Protein AF-A0A448J9B6-F1 (afdb_monomer)

Mean predicted aligned error: 14.3 Å

Organism: NCBI:txid32021

Sequence (81 aa):
MGFEVDFIKITDEKEIDGKFIKNLEHGCGIPMKLLIKKHLLQILKEPLQDKICKKEISYKCDELVYTFKEENHQIILNITN

InterPro domai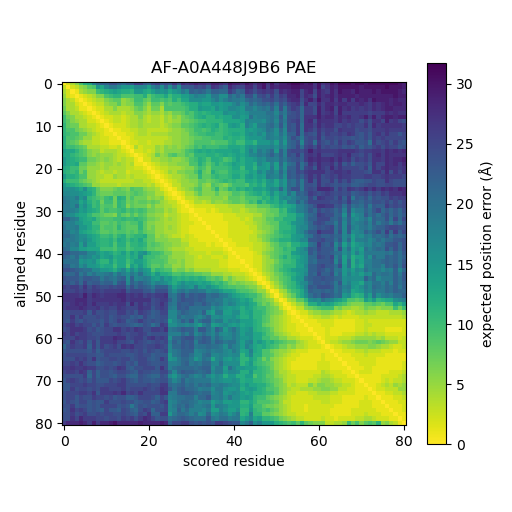ns:
  IPR022605 Protein of unknown function DUF2920 [PF11144] (1-79)

Solvent-accessible surface area (backbone atoms only — not comparable to full-atom values): 5454 Å² total; per-residue (Å²): 137,83,82,89,78,86,84,86,83,81,86,53,74,87,75,48,79,61,74,88,47,63,55,85,53,91,63,55,84,52,54,66,71,56,53,46,67,70,47,45,69,60,59,69,66,48,77,80,68,78,75,76,70,67,64,57,52,76,46,79,52,93,74,36,36,44,33,40,31,68,55,95,94,37,83,45,80,46,78,45,113

Nearest PDB structures (foldseek):
  8yb5-assembly1_B  TM=7.830E-01  e=2.373E+00  Severe acute respiratory syndrome coronavirus 2
  6jwp-assembly1_D  TM=4.774E-01  e=1.165E+00  Saccharomyces cerevisiae S288C
  5yk3-assembly2_D  TM=5.265E-01  e=1.832E+00  Homo sapiens
  6z1p-assembly1_Bc  TM=4.068E-01  e=5.870E+00  Tetrahymena thermophila SB210

pLDDT: mean 84.41, std 10.1, range [55.28, 97.75]

Radius of gyration: 24.63 Å; Cα contacts (8 Å, |Δi|>4): 61; chains: 1; bounding box: 42×31×58 Å

Secondary structure (DSSP, 8-state):
-PPP-------SGGG--SSS---SSTTTT--HHHHHHHHHHHHTTS--------SEEEEEETTEEEEEEEETTEEEEEEE-

Structure (mmCIF, N/CA/C/O backbone):
data_AF-A0A448J9B6-F1
#
_entry.id   AF-A0A448J9B6-F1
#
loop_
_atom_site.group_PDB
_atom_site.id
_atom_site.type_symbol
_atom_site.label_atom_id
_atom_site.label_alt_id
_atom_site.label_comp_id
_atom_site.label_asym_id
_atom_site.label_entity_id
_atom_site.label_seq_id
_atom_site.pdbx_PDB_ins_code
_atom_site.Cartn_x
_atom_site.Cartn_y
_atom_site.Cartn_z
_atom_site.occupancy
_atom_site.B_iso_or_equiv
_atom_site.auth_seq_id
_atom_site.auth_comp_id
_atom_site.auth_asym_id
_atom_site.auth_atom_id
_atom_site.pdbx_PDB_model_num
ATOM 1 N N . MET A 1 1 ? -23.436 -0.031 -31.165 1.00 55.28 1 MET A N 1
ATOM 2 C CA . MET A 1 1 ? -22.276 0.580 -31.842 1.00 55.28 1 MET A CA 1
ATOM 3 C C . MET A 1 1 ? -21.031 -0.026 -31.212 1.00 55.28 1 MET A C 1
ATOM 5 O O . MET A 1 1 ? -20.641 0.410 -30.139 1.00 55.28 1 MET A O 1
ATOM 9 N N . GLY A 1 2 ? -20.517 -1.124 -31.768 1.00 64.81 2 GLY A N 1
ATOM 10 C CA . GLY A 1 2 ? -19.247 -1.700 -31.321 1.00 64.81 2 GLY A CA 1
ATOM 11 C C . GLY A 1 2 ? -18.125 -1.018 -32.088 1.00 64.81 2 GLY A C 1
ATOM 12 O O . GLY A 1 2 ? -18.224 -0.912 -33.307 1.00 64.81 2 GLY A O 1
ATOM 13 N N . PHE A 1 3 ? -17.118 -0.503 -31.391 1.00 74.56 3 PHE A N 1
ATOM 14 C CA . PHE A 1 3 ? -15.903 -0.033 -32.045 1.00 74.56 3 PHE A CA 1
ATOM 15 C C . PHE A 1 3 ? -14.995 -1.238 -32.253 1.00 74.56 3 PHE A C 1
ATOM 17 O O . PHE A 1 3 ? -14.674 -1.938 -31.293 1.00 74.56 3 PHE A O 1
ATOM 24 N N . GLU A 1 4 ? -14.609 -1.478 -33.498 1.00 77.25 4 GLU A N 1
ATOM 25 C CA . GLU A 1 4 ? -13.509 -2.377 -33.815 1.00 77.25 4 GLU A CA 1
ATOM 26 C C . GLU A 1 4 ? -12.216 -1.591 -33.586 1.00 77.25 4 GLU A C 1
ATOM 28 O O . GLU A 1 4 ? -12.022 -0.515 -34.155 1.00 77.25 4 GLU A O 1
ATOM 33 N N . VAL A 1 5 ? -11.401 -2.060 -32.643 1.00 81.94 5 VAL A N 1
ATOM 34 C CA . VAL A 1 5 ? -10.152 -1.409 -32.245 1.00 81.94 5 VAL A CA 1
ATOM 35 C C . VAL A 1 5 ? -9.033 -2.422 -32.389 1.00 81.94 5 VAL A C 1
ATOM 37 O O . VAL A 1 5 ? -9.042 -3.451 -31.714 1.00 81.94 5 VAL A O 1
ATOM 40 N N . ASP A 1 6 ? -8.051 -2.086 -33.218 1.00 81.50 6 ASP A N 1
ATOM 41 C CA . ASP A 1 6 ? -6.822 -2.855 -33.356 1.00 81.50 6 ASP A CA 1
ATOM 42 C C . ASP A 1 6 ? -5.775 -2.367 -32.353 1.00 81.50 6 ASP A C 1
ATOM 44 O O . ASP A 1 6 ? -5.397 -1.192 -32.327 1.00 81.50 6 ASP A O 1
ATOM 48 N N . PHE A 1 7 ? -5.286 -3.284 -31.518 1.00 82.00 7 PHE A N 1
ATOM 49 C CA . PHE A 1 7 ? -4.199 -3.012 -30.582 1.00 82.00 7 PHE A CA 1
ATOM 50 C C . PHE A 1 7 ? -2.863 -3.415 -31.202 1.00 82.00 7 PHE A C 1
ATOM 52 O O . PHE A 1 7 ? -2.588 -4.598 -31.397 1.00 82.00 7 PHE A O 1
ATOM 59 N N . ILE A 1 8 ? -2.002 -2.431 -31.457 1.00 80.56 8 ILE A N 1
ATOM 60 C CA . ILE A 1 8 ? -0.633 -2.663 -31.923 1.00 80.56 8 ILE A CA 1
ATOM 61 C C . ILE A 1 8 ? 0.289 -2.696 -30.703 1.00 80.56 8 ILE A C 1
ATOM 63 O O . ILE A 1 8 ? 0.452 -1.696 -30.002 1.00 80.56 8 ILE A O 1
ATOM 67 N N . LYS A 1 9 ? 0.885 -3.861 -30.435 1.00 84.25 9 LYS A N 1
ATOM 68 C CA . LYS A 1 9 ? 1.893 -4.030 -29.385 1.00 84.25 9 LYS A CA 1
ATOM 69 C C . LYS A 1 9 ? 3.279 -3.802 -29.981 1.00 84.25 9 LYS A C 1
ATOM 71 O O . LYS A 1 9 ? 3.677 -4.539 -30.869 1.00 84.25 9 LYS A O 1
ATOM 76 N N . ILE A 1 10 ? 4.006 -2.830 -29.442 1.00 83.62 10 ILE A N 1
ATOM 77 C CA . ILE A 1 10 ? 5.389 -2.518 -29.823 1.00 83.62 10 ILE A CA 1
ATOM 78 C C . ILE A 1 10 ? 6.315 -3.263 -28.863 1.00 83.62 10 ILE A C 1
ATOM 80 O O . ILE A 1 10 ? 6.186 -3.128 -27.642 1.00 83.62 10 ILE A O 1
ATOM 84 N N . THR A 1 11 ? 7.215 -4.079 -29.403 1.00 85.06 11 THR A N 1
ATOM 85 C CA . THR A 1 11 ? 8.140 -4.917 -28.621 1.00 85.06 11 THR A CA 1
ATOM 86 C C . THR A 1 11 ? 9.602 -4.737 -28.995 1.00 85.06 11 THR A C 1
ATOM 88 O O . THR A 1 11 ? 10.458 -5.030 -28.163 1.00 85.06 11 THR A O 1
ATOM 91 N N . ASP A 1 12 ? 9.891 -4.247 -30.199 1.00 86.50 12 ASP A N 1
ATOM 92 C CA . ASP A 1 12 ? 11.247 -4.001 -30.689 1.00 86.50 12 ASP A CA 1
ATOM 93 C C . ASP A 1 12 ? 11.462 -2.499 -30.945 1.00 86.50 12 ASP A C 1
ATOM 95 O O . ASP A 1 12 ? 10.554 -1.778 -31.361 1.00 86.50 12 ASP A O 1
ATOM 99 N N . GLU A 1 13 ? 12.679 -2.008 -30.707 1.00 83.75 13 GLU A N 1
ATOM 100 C CA . GLU A 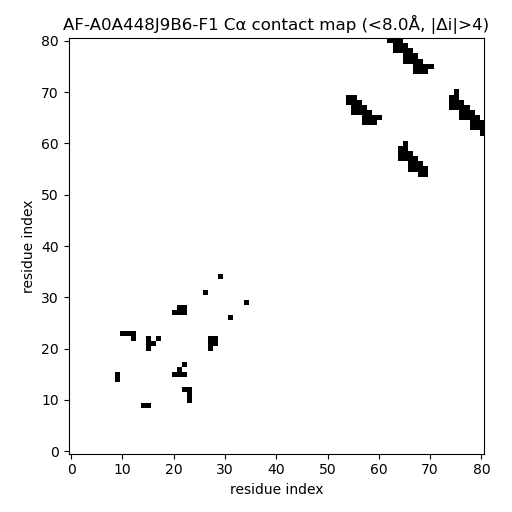1 13 ? 13.037 -0.609 -30.971 1.00 83.75 13 GLU A CA 1
ATOM 101 C C . GLU A 1 13 ? 12.914 -0.226 -32.452 1.00 83.75 13 GLU A C 1
ATOM 103 O O . GLU A 1 13 ? 12.715 0.940 -32.770 1.00 83.75 13 GLU A O 1
ATOM 108 N N . LYS A 1 14 ? 12.972 -1.186 -33.380 1.00 86.56 14 LYS A N 1
ATOM 109 C CA . LYS A 1 14 ? 12.752 -0.953 -34.818 1.00 86.56 14 LYS A CA 1
ATOM 110 C C . LYS A 1 14 ? 11.316 -0.557 -35.152 1.00 86.56 14 LYS A C 1
ATOM 112 O O . LYS A 1 14 ? 11.078 0.004 -36.216 1.00 86.56 14 LYS A O 1
ATOM 117 N N . GLU A 1 15 ? 10.368 -0.870 -34.273 1.00 86.12 15 GLU A N 1
ATOM 118 C CA . GLU A 1 15 ? 8.954 -0.512 -34.416 1.00 86.12 15 GLU A CA 1
ATOM 119 C C . GLU A 1 15 ? 8.674 0.920 -33.913 1.00 86.12 15 GLU A C 1
ATOM 121 O O . GLU A 1 15 ? 7.543 1.401 -33.978 1.00 86.12 15 GLU A O 1
ATOM 126 N N . ILE A 1 16 ? 9.704 1.610 -33.407 1.00 85.75 16 ILE A N 1
ATOM 127 C CA . ILE A 1 16 ? 9.621 2.957 -32.850 1.00 85.75 16 ILE A CA 1
ATOM 128 C C . ILE A 1 16 ? 9.883 4.011 -33.927 1.00 85.75 16 ILE A C 1
ATOM 130 O O . ILE A 1 16 ? 10.865 3.959 -34.661 1.00 85.75 16 ILE A O 1
ATOM 134 N N . ASP A 1 17 ? 9.023 5.029 -33.974 1.00 80.31 17 ASP A N 1
ATOM 135 C CA . ASP A 1 17 ? 9.101 6.120 -34.950 1.00 80.31 17 ASP A CA 1
ATOM 136 C C . ASP A 1 17 ? 10.121 7.224 -34.602 1.00 80.31 17 ASP A C 1
ATOM 138 O O . ASP A 1 17 ? 10.425 8.079 -35.436 1.00 80.31 17 ASP A O 1
ATOM 142 N N . GLY A 1 18 ? 10.617 7.255 -33.362 1.00 74.12 18 GLY A N 1
ATOM 143 C CA . GLY A 1 18 ? 11.544 8.264 -32.845 1.00 74.12 18 GLY A CA 1
ATOM 144 C C . GLY A 1 18 ? 10.919 9.653 -32.655 1.00 74.12 18 GLY A C 1
ATOM 145 O O . GLY A 1 18 ? 11.614 10.593 -32.257 1.00 74.12 18 GLY A O 1
ATOM 146 N N . LYS A 1 19 ? 9.615 9.810 -32.920 1.00 79.56 19 LYS A N 1
ATOM 147 C CA . LYS A 1 19 ? 8.878 11.080 -32.880 1.00 79.56 19 LYS A CA 1
ATOM 148 C C . LYS A 1 19 ? 7.893 11.105 -31.721 1.00 79.56 19 LYS A C 1
ATOM 150 O O . LYS A 1 19 ? 7.991 11.983 -30.860 1.00 79.56 19 LYS A O 1
ATOM 155 N N . PHE A 1 20 ? 6.949 10.167 -31.710 1.00 72.06 20 PHE A N 1
ATOM 156 C CA . PHE A 1 20 ? 5.933 10.051 -30.666 1.00 72.06 20 PHE A CA 1
ATOM 157 C C . PHE A 1 20 ? 6.364 9.056 -29.597 1.00 72.06 20 PHE A C 1
ATOM 159 O O . PHE A 1 20 ? 6.261 9.352 -28.405 1.00 72.06 20 PHE A O 1
ATOM 166 N N . ILE A 1 21 ? 6.916 7.922 -30.020 1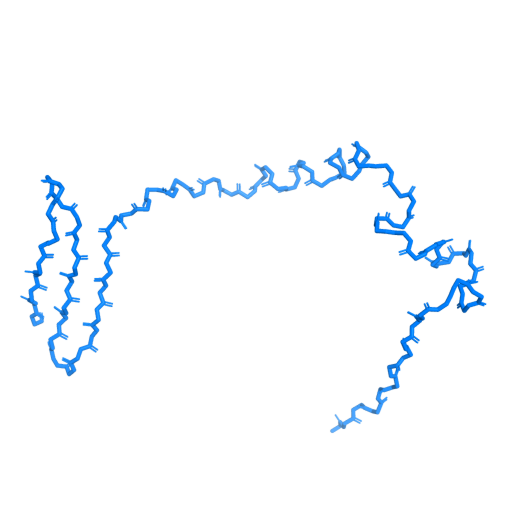.00 78.00 21 ILE A N 1
ATOM 167 C CA . ILE A 1 21 ? 7.567 6.960 -29.140 1.00 78.00 21 ILE A CA 1
ATOM 168 C C . ILE A 1 21 ? 9.060 7.145 -29.384 1.00 78.00 21 ILE A C 1
ATOM 170 O O . ILE A 1 21 ? 9.520 7.124 -30.518 1.00 78.00 21 ILE A O 1
ATOM 174 N N . LYS A 1 22 ? 9.819 7.454 -28.335 1.00 75.50 22 LYS A N 1
ATOM 175 C CA . LYS A 1 22 ? 11.240 7.809 -28.484 1.00 75.50 22 LYS A CA 1
ATOM 176 C C . LYS A 1 22 ? 12.167 6.624 -28.255 1.00 75.50 22 LYS A C 1
ATOM 178 O O . LYS A 1 22 ? 13.207 6.550 -28.893 1.00 75.50 22 LYS A O 1
ATOM 183 N N . ASN A 1 23 ? 11.797 5.738 -27.333 1.00 80.69 23 ASN A N 1
ATOM 184 C CA . ASN A 1 23 ? 12.507 4.510 -26.984 1.00 80.69 23 ASN A CA 1
ATOM 185 C C . ASN A 1 23 ? 11.582 3.582 -26.169 1.00 80.69 23 ASN A C 1
ATOM 187 O O . ASN A 1 23 ? 10.501 4.003 -25.750 1.00 80.69 23 ASN A O 1
ATOM 191 N N . LEU A 1 24 ? 12.010 2.331 -25.961 1.00 82.38 24 LEU A N 1
ATOM 192 C CA . LEU A 1 24 ? 11.338 1.370 -25.069 1.00 82.38 24 LEU A CA 1
ATOM 193 C C . LEU A 1 24 ? 11.775 1.510 -23.604 1.00 82.38 24 LEU A C 1
ATOM 195 O O . LEU A 1 24 ? 11.236 0.828 -22.731 1.00 82.38 24 LEU A O 1
ATOM 199 N N . GLU A 1 25 ? 12.753 2.371 -23.317 1.00 81.06 25 GLU A N 1
ATOM 200 C CA . GLU A 1 25 ? 13.222 2.587 -21.954 1.00 81.06 25 GLU A CA 1
ATOM 201 C C . GLU A 1 25 ? 12.113 3.178 -21.077 1.00 81.06 25 GLU A C 1
ATOM 203 O O . GLU A 1 25 ? 11.397 4.116 -21.448 1.00 81.06 25 GLU A O 1
ATOM 208 N N . HIS A 1 26 ? 11.988 2.638 -19.863 1.00 70.94 26 HIS A N 1
ATOM 209 C CA . HIS A 1 26 ? 10.993 3.092 -18.902 1.00 70.94 26 HIS A CA 1
ATOM 210 C C . HIS A 1 26 ? 11.151 4.597 -18.626 1.00 70.94 26 HIS A C 1
ATOM 212 O O . HIS A 1 26 ? 12.193 5.059 -18.163 1.00 70.94 26 HIS A O 1
ATOM 218 N N . GLY A 1 27 ? 10.089 5.364 -18.883 1.00 70.31 27 GLY A N 1
ATOM 219 C CA . GLY A 1 27 ? 10.091 6.824 -18.770 1.00 70.31 27 GLY A CA 1
ATOM 220 C C . GLY A 1 27 ? 10.287 7.570 -20.094 1.00 70.31 27 GLY A C 1
ATOM 221 O O . GLY A 1 27 ? 10.335 8.801 -20.067 1.00 70.31 27 GLY A O 1
ATOM 222 N N . CYS A 1 28 ? 10.367 6.872 -21.238 1.00 75.19 28 CYS A N 1
ATOM 223 C CA . CYS A 1 28 ? 10.445 7.450 -22.591 1.00 75.19 28 CYS A CA 1
ATOM 224 C C . CYS A 1 28 ? 11.551 8.517 -22.745 1.00 75.19 28 CYS A C 1
ATOM 226 O O . CYS A 1 28 ? 11.348 9.558 -23.380 1.00 75.19 28 CYS A O 1
ATOM 228 N N . GLY A 1 29 ? 12.698 8.315 -22.087 1.00 76.69 29 GLY A N 1
ATOM 229 C CA . GLY A 1 29 ? 13.820 9.262 -22.084 1.00 76.69 29 GLY A CA 1
ATOM 230 C C . GLY A 1 29 ? 13.597 10.549 -21.276 1.00 76.69 29 GLY A C 1
ATOM 231 O O . GLY A 1 29 ? 14.403 11.475 -21.367 1.00 76.69 29 GLY A O 1
ATOM 232 N N . ILE A 1 30 ? 12.523 10.649 -20.485 1.00 80.12 30 ILE A N 1
ATOM 233 C CA . ILE A 1 30 ? 12.323 11.768 -19.562 1.00 80.12 30 ILE A CA 1
ATOM 234 C C . ILE A 1 30 ? 13.128 11.498 -18.283 1.00 80.12 30 ILE A C 1
ATOM 236 O O . ILE A 1 30 ? 12.856 10.518 -17.588 1.00 80.12 30 ILE A O 1
ATOM 240 N N . PRO A 1 31 ? 14.070 12.380 -17.898 1.00 86.00 31 PRO A N 1
ATOM 241 C CA . PRO A 1 31 ? 14.793 12.214 -16.646 1.00 86.00 31 PRO A CA 1
ATOM 242 C C . PRO A 1 31 ? 13.831 12.180 -15.458 1.00 86.00 31 PRO A C 1
ATOM 244 O O . PRO A 1 31 ? 12.946 13.034 -15.348 1.00 86.00 31 PRO A O 1
ATOM 247 N N . MET A 1 32 ? 14.057 11.270 -14.508 1.00 83.62 32 MET A N 1
ATOM 248 C CA . MET A 1 32 ? 13.220 11.139 -13.304 1.00 83.62 32 MET A CA 1
ATOM 249 C C . MET A 1 32 ? 13.028 12.464 -12.555 1.00 83.62 32 MET A C 1
ATOM 251 O O . MET A 1 32 ? 11.925 12.786 -12.121 1.00 83.62 32 MET A O 1
ATOM 255 N N . LYS A 1 33 ? 14.076 13.293 -12.476 1.00 88.81 33 LYS A N 1
ATOM 256 C CA . LYS A 1 33 ? 14.009 14.635 -11.876 1.00 88.81 33 LYS A CA 1
ATOM 257 C C . LYS A 1 33 ? 12.968 15.536 -12.553 1.00 88.81 33 LYS A C 1
ATOM 259 O O . LYS A 1 33 ? 12.296 16.316 -11.879 1.00 88.81 33 LYS A O 1
ATOM 264 N N . LEU A 1 34 ? 12.836 15.441 -13.876 1.00 88.12 34 LEU A N 1
ATOM 265 C CA . LEU A 1 34 ? 11.869 16.213 -14.652 1.00 88.12 34 LEU A CA 1
ATOM 266 C C . LEU A 1 34 ? 10.442 15.691 -14.432 1.00 88.12 34 LEU A C 1
ATOM 268 O O . LEU A 1 34 ? 9.535 16.499 -14.245 1.00 88.12 34 LEU A O 1
ATOM 272 N N . LEU A 1 35 ? 10.257 14.364 -14.398 1.00 86.56 35 LEU A N 1
ATOM 273 C CA . LEU A 1 35 ? 8.966 13.733 -14.090 1.00 86.56 35 LEU A 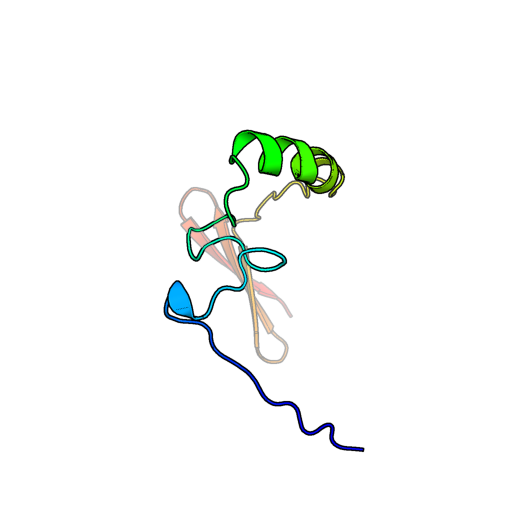CA 1
ATOM 274 C C . LEU A 1 35 ? 8.456 14.163 -12.715 1.00 86.56 35 LEU A C 1
ATOM 276 O O . LEU A 1 35 ? 7.330 14.647 -12.603 1.00 86.56 35 LEU A O 1
ATOM 280 N N . ILE A 1 36 ? 9.312 14.073 -11.693 1.00 89.44 36 ILE A N 1
ATOM 281 C CA . ILE A 1 36 ? 8.986 14.522 -10.336 1.00 89.44 36 ILE A CA 1
ATOM 282 C C . ILE A 1 36 ? 8.603 16.001 -10.371 1.00 89.44 36 ILE A C 1
ATOM 284 O O . ILE A 1 36 ? 7.520 16.353 -9.927 1.00 89.44 36 ILE A O 1
ATOM 288 N N . LYS A 1 37 ? 9.414 16.878 -10.975 1.00 89.69 37 LYS A N 1
ATOM 289 C CA . LYS A 1 37 ? 9.094 18.314 -11.042 1.00 89.69 37 LYS A CA 1
ATOM 290 C C . LYS A 1 37 ? 7.748 18.600 -11.726 1.00 89.69 37 LYS A C 1
ATOM 292 O O . LYS A 1 37 ? 7.043 19.511 -11.301 1.00 89.69 37 LYS A O 1
ATOM 297 N N . LYS A 1 38 ? 7.396 17.844 -12.771 1.00 88.69 38 LYS A N 1
ATOM 298 C CA . LYS A 1 38 ? 6.152 18.024 -13.534 1.00 88.69 38 LYS A CA 1
ATOM 299 C C . LYS A 1 38 ? 4.916 17.565 -12.757 1.00 88.69 38 LYS A C 1
ATOM 301 O O . LYS A 1 38 ? 3.898 18.247 -12.799 1.00 88.69 38 LYS A O 1
ATOM 306 N N . HIS A 1 39 ? 5.003 16.429 -12.068 1.00 88.00 39 HIS A N 1
ATOM 307 C CA . HIS A 1 39 ? 3.838 15.770 -11.471 1.00 88.00 39 HIS A CA 1
ATOM 308 C C . HIS A 1 39 ? 3.708 15.982 -9.955 1.00 88.00 39 HIS A C 1
ATOM 310 O O . HIS A 1 39 ? 2.599 15.933 -9.432 1.00 88.00 39 HIS A O 1
ATOM 316 N N . LEU A 1 40 ? 4.797 16.294 -9.245 1.00 87.88 40 LEU A N 1
ATOM 317 C CA . LEU A 1 40 ? 4.811 16.415 -7.783 1.00 87.88 40 LEU A CA 1
ATOM 318 C C . LEU A 1 40 ? 3.820 17.460 -7.267 1.00 87.88 40 LEU A C 1
ATOM 320 O O . LEU A 1 40 ? 3.065 17.173 -6.350 1.00 87.88 40 LEU A O 1
ATOM 324 N N . LEU A 1 41 ? 3.768 18.651 -7.872 1.00 87.12 41 LEU A N 1
ATOM 325 C CA . LEU A 1 41 ? 2.838 19.702 -7.439 1.00 87.12 41 LEU A CA 1
ATOM 326 C C . LEU A 1 41 ? 1.368 19.293 -7.576 1.00 87.12 41 LEU A C 1
ATOM 328 O O . LEU A 1 41 ? 0.529 19.821 -6.858 1.00 87.12 41 LEU A O 1
ATOM 332 N N . GLN A 1 42 ? 1.042 18.400 -8.512 1.00 86.38 42 GLN A N 1
ATOM 333 C CA . GLN A 1 42 ? -0.313 17.882 -8.675 1.00 86.38 42 GLN A CA 1
ATOM 334 C C . GLN A 1 42 ? -0.626 16.827 -7.612 1.00 86.38 42 GLN A C 1
ATOM 336 O O . GLN A 1 42 ? -1.684 16.901 -7.002 1.00 86.38 42 GLN A O 1
ATOM 341 N N . ILE A 1 43 ? 0.317 15.923 -7.337 1.00 84.75 43 ILE A N 1
ATOM 342 C CA . ILE A 1 43 ? 0.198 14.907 -6.280 1.00 84.75 43 ILE A CA 1
ATOM 343 C C . ILE A 1 43 ? 0.037 15.575 -4.908 1.00 84.75 43 ILE A C 1
ATOM 345 O O . ILE A 1 43 ? -0.809 15.184 -4.119 1.00 84.75 43 ILE A O 1
ATOM 349 N N . LEU A 1 44 ? 0.796 16.640 -4.637 1.00 84.06 44 LEU A N 1
ATOM 350 C CA . LEU A 1 44 ? 0.726 17.379 -3.371 1.00 84.06 44 LEU A CA 1
ATOM 351 C C . LEU A 1 44 ? -0.575 18.176 -3.179 1.00 84.06 44 LEU A C 1
ATOM 353 O O . LEU A 1 44 ? -0.832 18.645 -2.074 1.00 84.06 44 LEU A O 1
ATOM 357 N N . LYS A 1 45 ? -1.371 18.376 -4.238 1.00 85.56 45 LYS A N 1
ATO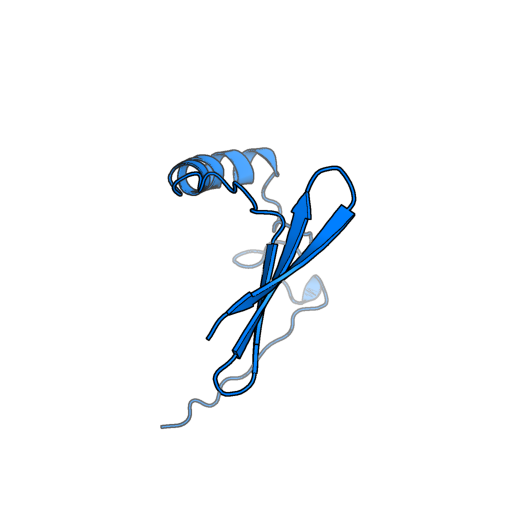M 358 C CA . LYS A 1 45 ? -2.709 18.983 -4.131 1.00 85.56 45 LYS A CA 1
ATOM 359 C C . LYS A 1 45 ? -3.767 17.977 -3.712 1.00 85.56 45 LYS A C 1
ATOM 361 O O . LYS A 1 45 ? -4.845 18.398 -3.296 1.00 85.56 45 LYS A O 1
ATOM 366 N N . GLU A 1 46 ? -3.501 16.682 -3.871 1.00 80.50 46 GLU A N 1
ATOM 367 C CA . GLU A 1 46 ? -4.390 15.671 -3.326 1.00 80.50 46 GLU A CA 1
ATOM 368 C C . GLU A 1 46 ? -4.415 15.871 -1.811 1.00 80.50 46 GLU A C 1
ATOM 370 O O . GLU A 1 46 ? -3.351 16.042 -1.204 1.00 80.50 46 GLU A O 1
ATOM 375 N N . PRO A 1 47 ? -5.606 15.928 -1.189 1.00 77.94 47 PRO A N 1
ATOM 376 C CA . PRO A 1 47 ? -5.669 16.020 0.252 1.00 77.94 47 PR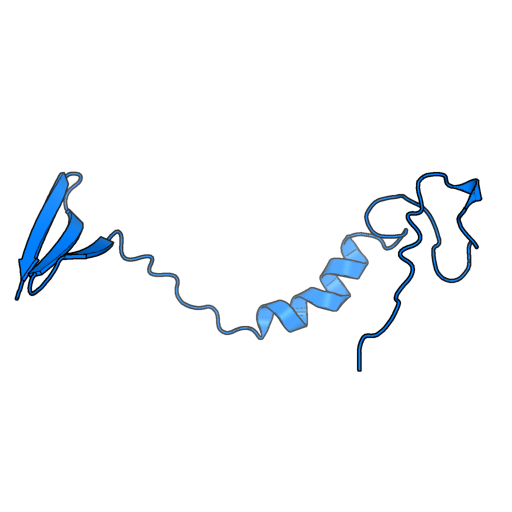O A CA 1
ATOM 377 C C . PRO A 1 47 ? -4.862 14.849 0.793 1.00 77.94 47 PRO A C 1
ATOM 379 O O . PRO A 1 47 ? -5.124 13.695 0.441 1.00 77.94 47 PRO A O 1
ATOM 382 N N . LEU A 1 48 ? -3.865 15.153 1.625 1.00 67.62 48 LEU A N 1
ATOM 383 C CA . LEU A 1 48 ? -3.263 14.149 2.479 1.00 67.62 48 LEU A CA 1
ATOM 384 C C . LEU A 1 48 ? -4.421 13.637 3.327 1.00 67.62 48 LEU A C 1
ATOM 386 O O . LEU A 1 48 ? -4.815 14.265 4.304 1.00 67.62 48 LEU A O 1
ATOM 390 N N . GLN A 1 49 ? -5.045 12.541 2.893 1.00 67.19 49 GLN A N 1
ATOM 391 C CA . GLN A 1 49 ? -5.842 11.756 3.803 1.00 67.19 49 GLN A CA 1
ATOM 392 C C . GLN A 1 49 ? -4.849 11.406 4.891 1.00 67.19 49 GLN A C 1
ATOM 394 O O . GLN A 1 49 ? -3.866 10.708 4.619 1.00 67.19 49 GLN A O 1
ATOM 399 N N . ASP A 1 50 ? -5.072 11.943 6.086 1.00 60.69 50 ASP A N 1
ATOM 400 C CA . ASP A 1 50 ? -4.524 11.359 7.288 1.00 60.69 50 ASP A CA 1
ATOM 401 C C . ASP A 1 50 ? -4.976 9.908 7.235 1.00 60.69 50 ASP A C 1
ATOM 403 O O . ASP A 1 50 ? -6.098 9.554 7.601 1.00 60.69 50 ASP A O 1
ATOM 407 N N . LYS A 1 51 ? -4.114 9.054 6.680 1.00 60.03 51 LYS A N 1
ATOM 408 C CA . LYS A 1 51 ? -4.253 7.612 6.733 1.00 60.03 51 LYS A CA 1
ATOM 409 C C . LYS A 1 51 ? -3.905 7.245 8.163 1.00 60.03 51 LYS A C 1
ATOM 411 O O . LYS A 1 51 ? -2.937 6.535 8.420 1.00 60.03 51 LYS A O 1
ATOM 416 N N . ILE A 1 52 ? -4.716 7.729 9.104 1.00 64.25 52 ILE A N 1
ATOM 417 C CA . ILE A 1 52 ? -4.980 7.045 10.352 1.00 64.25 52 ILE A CA 1
ATOM 418 C C . ILE A 1 52 ? -5.642 5.754 9.889 1.00 64.25 52 ILE A C 1
ATOM 420 O O . ILE A 1 52 ? -6.861 5.634 9.784 1.00 64.25 52 ILE A O 1
ATOM 424 N N . CYS A 1 53 ? -4.791 4.822 9.469 1.00 66.06 53 CYS A N 1
ATOM 425 C CA . CYS A 1 53 ? -5.169 3.468 9.170 1.00 66.06 53 CYS A CA 1
ATOM 426 C C . CYS A 1 53 ? -5.568 2.908 10.523 1.00 66.06 53 CYS A C 1
ATOM 428 O O . CYS A 1 53 ? -4.719 2.488 11.314 1.00 66.06 53 CYS A O 1
ATOM 430 N N . LYS A 1 54 ? -6.857 3.022 10.844 1.00 76.56 54 LYS A N 1
ATOM 431 C CA . LYS A 1 54 ? -7.414 2.291 11.965 1.00 76.56 54 LYS A CA 1
ATOM 432 C C . LYS A 1 54 ? -7.078 0.837 11.686 1.00 76.56 54 LYS A C 1
ATOM 434 O O . LYS A 1 54 ? -7.401 0.325 10.616 1.00 76.56 54 LYS A O 1
ATOM 439 N N . LYS A 1 55 ? -6.355 0.205 12.606 1.00 85.31 55 LYS A N 1
ATOM 440 C CA . LYS A 1 55 ? -5.983 -1.205 12.504 1.00 85.31 55 LYS A CA 1
ATOM 441 C C . LYS A 1 55 ? -7.203 -2.068 12.822 1.00 85.31 55 LYS A C 1
ATOM 443 O O . LYS A 1 55 ? -7.199 -2.814 13.796 1.00 85.31 55 LYS A O 1
ATOM 448 N N . GLU A 1 56 ? -8.263 -1.884 12.042 1.00 92.44 56 GLU A N 1
ATOM 449 C CA . GLU A 1 56 ? -9.539 -2.565 12.178 1.00 92.44 56 GLU A CA 1
ATOM 450 C C . GLU 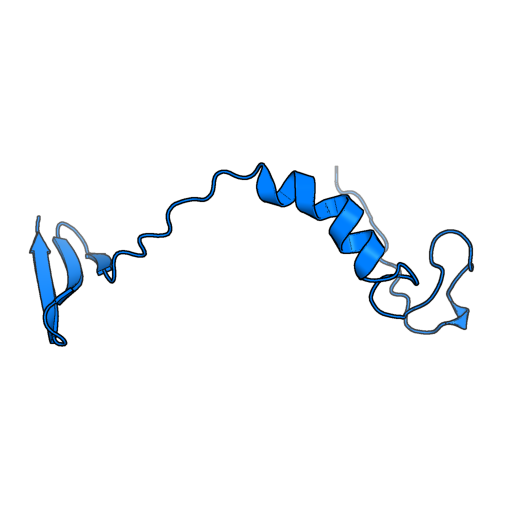A 1 56 ? -10.073 -3.019 10.815 1.00 92.44 56 GLU A C 1
ATOM 452 O O . GLU A 1 56 ? -9.847 -2.369 9.793 1.00 92.44 56 GLU A O 1
ATOM 457 N N . ILE A 1 57 ? -10.777 -4.147 10.800 1.00 94.31 57 ILE A N 1
ATOM 458 C CA . ILE A 1 57 ? -11.476 -4.679 9.627 1.00 94.31 57 ILE A CA 1
ATOM 459 C C . ILE A 1 57 ? -12.836 -5.225 10.053 1.00 94.31 57 ILE A C 1
ATOM 461 O O . ILE A 1 57 ? -12.936 -5.910 11.071 1.00 94.31 57 ILE A O 1
ATOM 465 N N . SER A 1 58 ? -13.873 -4.932 9.269 1.00 96.19 58 SER A N 1
ATOM 466 C CA . SER A 1 58 ? -15.244 -5.365 9.547 1.00 96.19 58 SER A CA 1
ATOM 467 C C . SER A 1 58 ? -15.786 -6.264 8.440 1.00 96.19 58 SER A C 1
ATOM 469 O O . SER A 1 58 ? -15.676 -5.940 7.258 1.00 96.19 58 SER A O 1
ATOM 471 N N . TYR A 1 59 ? -16.426 -7.361 8.835 1.00 97.00 59 TYR A N 1
ATOM 472 C CA . TYR A 1 59 ? -17.164 -8.265 7.958 1.00 97.00 59 TYR A CA 1
ATOM 473 C C . TYR A 1 59 ? -18.642 -8.233 8.334 1.00 97.00 59 TYR A C 1
ATOM 475 O O . TYR A 1 59 ? -19.001 -8.519 9.476 1.00 97.00 59 TYR A O 1
ATOM 483 N N . LYS A 1 60 ? -19.508 -7.898 7.375 1.00 96.25 60 LYS A N 1
ATOM 484 C CA . LYS A 1 60 ? -20.957 -8.025 7.547 1.00 96.25 60 LYS A CA 1
ATOM 485 C C . LYS A 1 60 ? -21.383 -9.454 7.205 1.00 96.25 60 LYS A C 1
ATOM 487 O O . LYS A 1 60 ? -21.087 -9.923 6.108 1.00 96.25 60 LYS A O 1
ATOM 492 N N . CYS A 1 61 ? -22.086 -10.112 8.119 1.00 94.25 61 CYS A N 1
ATOM 493 C CA . CYS A 1 61 ? -22.691 -11.427 7.931 1.00 94.25 61 CYS A CA 1
ATOM 494 C C . CYS A 1 61 ? -24.131 -11.364 8.447 1.00 94.25 61 CYS A C 1
ATOM 496 O O . CYS A 1 61 ? -24.353 -11.233 9.648 1.00 94.25 61 CYS A O 1
ATOM 498 N N . ASP A 1 62 ? -25.095 -11.423 7.528 1.00 93.94 62 ASP A N 1
ATOM 499 C CA . ASP A 1 62 ? -26.522 -11.234 7.804 1.00 93.94 62 ASP A CA 1
ATOM 500 C C . ASP A 1 62 ?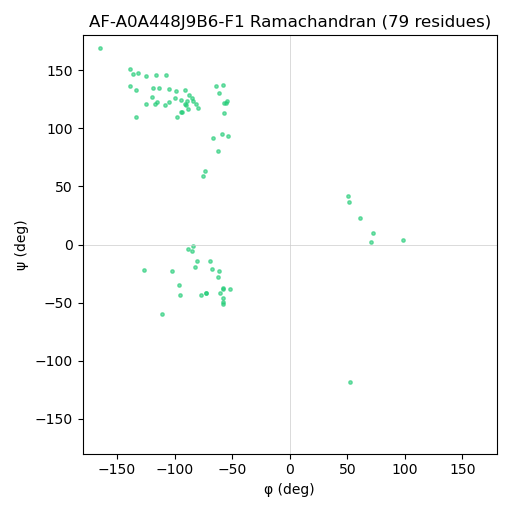 -26.813 -9.922 8.563 1.00 93.94 62 ASP A C 1
ATOM 502 O O . ASP A 1 62 ? -26.542 -8.826 8.053 1.00 93.94 62 ASP A O 1
ATOM 506 N N . GLU A 1 63 ? -27.367 -10.039 9.770 1.00 95.88 63 GLU A N 1
ATOM 507 C CA . GLU A 1 63 ? -27.696 -8.940 10.682 1.00 95.88 63 GLU A CA 1
ATOM 508 C C . GLU A 1 63 ? -26.530 -8.568 11.606 1.00 95.88 63 GLU A C 1
ATOM 510 O O . GLU A 1 63 ? -26.646 -7.622 12.370 1.00 95.88 63 GLU A O 1
ATOM 515 N N . LEU A 1 64 ? -25.407 -9.290 11.547 1.00 96.62 64 LEU A N 1
ATOM 516 C CA . LEU A 1 64 ? -24.256 -9.080 12.418 1.00 96.62 64 LEU A CA 1
ATOM 517 C C . LEU A 1 64 ? -23.085 -8.439 11.670 1.00 96.62 64 LEU A C 1
ATOM 519 O O . LEU A 1 64 ? -22.799 -8.731 10.505 1.00 96.62 64 LEU A O 1
ATOM 523 N N . VAL A 1 65 ? -22.338 -7.600 12.380 1.00 97.75 65 VAL A N 1
ATOM 524 C CA . VAL A 1 65 ? -21.059 -7.046 11.934 1.00 97.75 65 VAL A CA 1
ATOM 525 C C . VAL A 1 65 ? -19.960 -7.530 12.871 1.00 97.75 65 VAL A C 1
ATOM 527 O O . VAL A 1 65 ? -19.986 -7.263 14.070 1.00 97.75 65 VAL A O 1
ATOM 530 N N . TYR A 1 66 ? -18.980 -8.227 12.304 1.00 97.69 66 TYR A N 1
ATOM 531 C CA . TYR A 1 66 ? -17.792 -8.722 12.991 1.00 97.69 66 TYR A CA 1
ATOM 532 C C . TYR A 1 66 ? -16.640 -7.758 12.743 1.00 97.69 66 TYR A C 1
ATOM 534 O O . TYR A 1 66 ? -16.128 -7.695 11.627 1.00 97.69 66 TYR A O 1
ATOM 542 N N . THR A 1 67 ? -16.213 -7.029 13.768 1.00 97.25 67 THR A N 1
ATOM 543 C CA . THR A 1 67 ? -15.088 -6.091 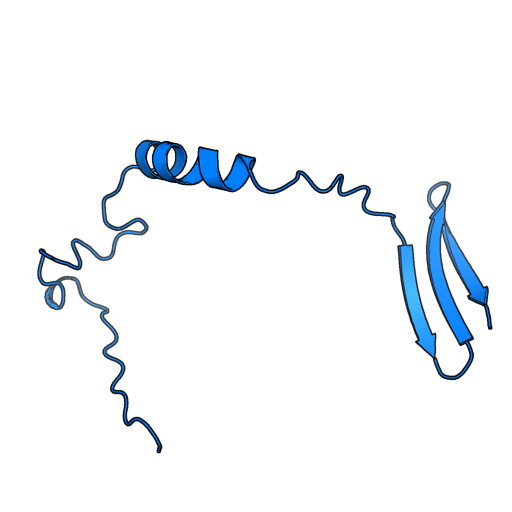13.689 1.00 97.25 67 THR A CA 1
ATOM 544 C C . THR A 1 67 ? -13.892 -6.639 14.453 1.00 97.25 67 THR A C 1
ATOM 546 O O . THR A 1 67 ? -13.968 -6.848 15.661 1.00 97.25 67 THR A O 1
ATOM 549 N N . PHE A 1 68 ? -12.774 -6.834 13.761 1.00 97.12 68 PHE A N 1
ATOM 550 C CA . PHE A 1 68 ? -11.486 -7.178 14.357 1.00 97.12 68 PHE A CA 1
ATOM 551 C C . PHE A 1 68 ? -10.643 -5.917 14.469 1.00 97.12 68 PHE A C 1
ATOM 553 O O . PHE A 1 68 ? -10.526 -5.199 13.480 1.00 97.12 68 PHE A O 1
ATOM 560 N N . LYS A 1 69 ? -10.034 -5.660 15.627 1.00 95.25 69 LYS A N 1
ATOM 561 C CA . LYS A 1 69 ? -9.118 -4.528 15.836 1.00 95.25 69 LYS A CA 1
ATOM 562 C C . LYS A 1 69 ? -7.903 -4.919 16.672 1.00 95.25 69 LYS A C 1
ATOM 564 O O . LYS A 1 69 ? -7.996 -5.818 17.504 1.00 95.25 69 LYS A O 1
ATOM 569 N N . GLU A 1 70 ? -6.778 -4.243 16.461 1.00 92.50 70 GLU A N 1
ATOM 570 C CA . GLU A 1 70 ? -5.591 -4.391 17.313 1.00 92.50 70 GLU A CA 1
ATOM 571 C C . GLU A 1 70 ? -5.627 -3.391 18.480 1.00 92.50 70 GLU A C 1
ATOM 573 O O . GLU A 1 70 ? -5.598 -2.178 18.268 1.00 92.50 70 GLU A O 1
ATOM 578 N N . GLU A 1 71 ? -5.616 -3.893 19.714 1.00 92.69 71 GLU A N 1
ATOM 579 C CA . GLU A 1 71 ? -5.415 -3.099 20.931 1.00 92.69 71 GLU A CA 1
ATOM 580 C C . GLU A 1 71 ? -4.402 -3.811 21.833 1.00 92.69 71 GLU A C 1
ATOM 582 O O . GLU A 1 71 ? -4.498 -5.015 22.053 1.00 92.69 71 GLU A O 1
ATOM 587 N N . ASN A 1 72 ? -3.412 -3.084 22.361 1.00 91.31 72 ASN A N 1
ATOM 588 C CA . ASN A 1 72 ? -2.396 -3.633 23.273 1.00 91.31 72 ASN A CA 1
ATOM 589 C C . ASN A 1 72 ? -1.706 -4.920 22.760 1.00 91.31 72 ASN A C 1
ATOM 591 O O . ASN A 1 72 ? -1.474 -5.848 23.534 1.00 91.31 72 ASN A O 1
ATOM 595 N N . HIS A 1 73 ? -1.366 -4.966 21.464 1.00 90.44 73 HIS A N 1
ATOM 596 C CA . HIS A 1 73 ? -0.766 -6.128 20.782 1.00 90.44 73 HIS A CA 1
ATOM 597 C C . HIS A 1 73 ? -1.644 -7.394 20.780 1.00 90.44 73 HIS A C 1
ATOM 599 O O . HIS A 1 73 ? -1.140 -8.507 20.637 1.00 90.44 73 HIS A O 1
ATOM 605 N N . GLN A 1 74 ? -2.958 -7.239 20.941 1.00 94.50 74 GLN A N 1
ATOM 606 C CA . GLN A 1 74 ? -3.932 -8.323 20.874 1.00 94.50 74 GLN A CA 1
ATOM 607 C C . GLN A 1 74 ? -5.002 -8.003 19.832 1.00 94.50 74 GLN A C 1
ATOM 609 O O . GLN A 1 74 ? -5.389 -6.848 19.650 1.00 94.50 74 GLN A O 1
ATOM 614 N N . ILE A 1 75 ? -5.484 -9.044 19.152 1.00 95.88 75 ILE A N 1
ATOM 615 C CA . ILE A 1 75 ? -6.613 -8.932 18.228 1.00 95.88 75 ILE A CA 1
ATOM 616 C C . ILE A 1 75 ? -7.903 -9.136 19.020 1.00 95.88 75 ILE A C 1
ATOM 618 O O . ILE A 1 75 ? -8.132 -10.210 19.573 1.00 95.88 75 ILE A O 1
ATOM 622 N N . ILE A 1 76 ? -8.741 -8.102 19.063 1.00 96.75 76 ILE A N 1
ATOM 623 C CA . ILE A 1 76 ? -10.040 -8.110 19.737 1.00 96.75 76 ILE A CA 1
ATOM 624 C C . ILE A 1 76 ? -11.140 -8.213 18.685 1.00 96.75 76 ILE A C 1
ATOM 626 O O . ILE A 1 76 ? -11.125 -7.483 17.692 1.00 96.75 76 ILE A O 1
ATOM 630 N N . LEU A 1 77 ? -12.104 -9.101 18.924 1.00 97.06 77 LEU A N 1
ATOM 631 C CA . LEU A 1 77 ? -13.322 -9.233 18.133 1.00 97.06 77 LEU A CA 1
ATOM 632 C C . LEU A 1 77 ? -14.486 -8.523 18.836 1.00 97.06 77 LEU A C 1
ATOM 634 O O . LEU A 1 77 ? -14.808 -8.847 19.976 1.00 97.06 77 LEU A O 1
ATOM 638 N N . ASN A 1 78 ? -15.155 -7.623 18.119 1.00 96.75 78 ASN A N 1
ATOM 639 C CA . ASN A 1 78 ? -16.424 -7.014 18.508 1.00 96.75 78 ASN A CA 1
ATOM 640 C C . ASN A 1 78 ? -17.531 -7.464 17.550 1.00 96.75 78 ASN A C 1
ATOM 642 O O . ASN A 1 78 ? -17.340 -7.428 16.336 1.00 96.75 78 ASN A O 1
ATOM 646 N N . ILE A 1 79 ? -18.688 -7.844 18.094 1.00 96.88 79 ILE A N 1
ATOM 647 C CA . ILE A 1 79 ? -19.865 -8.254 17.319 1.00 96.88 79 ILE A CA 1
ATOM 648 C C . ILE A 1 79 ? -21.013 -7.302 17.659 1.00 96.88 79 ILE A C 1
ATOM 650 O O . ILE A 1 79 ? -21.321 -7.110 18.835 1.00 96.88 79 ILE A O 1
ATOM 654 N N . THR A 1 80 ? -21.629 -6.703 16.643 1.00 96.25 80 THR A N 1
ATOM 655 C CA . THR A 1 80 ? -22.776 -5.791 16.790 1.00 96.25 80 THR A CA 1
ATOM 656 C C . THR A 1 80 ? -23.893 -6.169 15.823 1.00 96.25 80 THR A C 1
ATOM 658 O O . THR A 1 80 ? -23.590 -6.623 14.719 1.00 96.25 80 THR A O 1
ATOM 661 N N . ASN A 1 81 ? -25.146 -5.944 16.227 1.00 87.25 81 ASN A N 1
ATOM 662 C CA . ASN A 1 81 ? -26.313 -5.951 15.334 1.00 87.25 81 ASN A CA 1
ATOM 663 C C . ASN A 1 81 ? -26.472 -4.597 14.633 1.00 87.25 81 ASN A C 1
ATOM 665 O O . ASN A 1 81 ? -26.112 -3.577 15.268 1.00 87.25 81 ASN A O 1
#

Foldseek 3Di:
DDDDDDDDDDDDQVVDPCPPQNGPPPPSPDPPVNVCVVCVVVVVPPPPPPCPVQQKDWDDDPQKIWIWHDDPNDTDIDIDD